Protein AF-A0A8T5L4B4-F1 (afdb_monomer)

Sequence (107 aa):
MAKRVKKRRTRTSARKYYILRQGRTSAIFTGRQPRQAALKAATRGFKDITLRERGRRNRDGTYSIHIFKGSRVKLRMDTEDRPEWLPKTVWKPRVRKMRVDRVTRIR

Radius of gyration: 18.75 Å; Cα contacts (8 Å, |Δi|>4): 189; chains: 1; bounding box: 33×57×51 Å

pLDDT: mean 87.25, std 12.06, range [43.97, 97.31]

Structure (mmCIF, N/CA/C/O backbone):
data_AF-A0A8T5L4B4-F1
#
_entry.id   AF-A0A8T5L4B4-F1
#
loop_
_atom_site.group_PDB
_atom_site.id
_atom_site.type_symbol
_atom_site.label_atom_id
_atom_site.label_alt_id
_atom_site.label_comp_id
_atom_site.label_asym_id
_atom_site.label_entity_id
_atom_site.label_seq_id
_atom_site.pdbx_PDB_ins_code
_atom_site.Cartn_x
_atom_site.Cartn_y
_atom_site.Cartn_z
_atom_site.occupancy
_atom_site.B_iso_or_equiv
_atom_site.auth_seq_id
_atom_site.auth_comp_id
_atom_site.auth_asym_id
_atom_site.auth_atom_id
_atom_site.pdbx_PDB_model_num
ATOM 1 N N . MET A 1 1 ? 20.306 -45.834 3.071 1.00 43.97 1 MET A N 1
ATOM 2 C CA . MET A 1 1 ? 19.040 -45.394 3.712 1.00 43.97 1 MET A CA 1
ATOM 3 C C . MET A 1 1 ? 18.899 -43.872 3.611 1.00 43.97 1 MET A C 1
ATOM 5 O O . MET A 1 1 ? 19.543 -43.162 4.371 1.00 43.97 1 MET A O 1
ATOM 9 N N . ALA A 1 2 ? 18.100 -43.347 2.675 1.00 56.06 2 ALA A N 1
ATOM 10 C CA . ALA A 1 2 ? 17.885 -41.901 2.532 1.00 56.06 2 ALA A CA 1
ATOM 11 C C . ALA A 1 2 ? 16.647 -41.456 3.334 1.00 56.06 2 ALA A C 1
ATOM 13 O O . ALA A 1 2 ? 15.523 -41.870 3.046 1.00 56.06 2 ALA A O 1
ATOM 14 N N . LYS A 1 3 ? 16.836 -40.616 4.359 1.00 54.53 3 LYS A N 1
ATOM 15 C CA . LYS A 1 3 ? 15.731 -40.056 5.154 1.00 54.53 3 LYS A CA 1
ATOM 16 C C . LYS A 1 3 ? 14.931 -39.066 4.295 1.00 54.53 3 LYS A C 1
ATOM 18 O O . LYS A 1 3 ? 15.373 -37.952 4.033 1.00 54.53 3 LYS A O 1
ATOM 23 N N . ARG A 1 4 ? 13.728 -39.466 3.872 1.00 60.12 4 ARG A N 1
ATOM 24 C CA . ARG A 1 4 ? 12.751 -38.609 3.180 1.00 60.12 4 ARG A CA 1
ATOM 25 C C . ARG A 1 4 ? 12.299 -37.483 4.116 1.00 60.12 4 ARG A C 1
ATOM 27 O O . ARG A 1 4 ? 11.469 -37.693 4.999 1.00 60.12 4 ARG A O 1
ATOM 34 N N . VAL A 1 5 ? 12.830 -36.278 3.919 1.00 66.06 5 VAL A N 1
ATOM 35 C CA . VAL A 1 5 ? 12.412 -35.075 4.653 1.00 66.06 5 VAL A CA 1
ATOM 36 C C . VAL A 1 5 ? 10.963 -34.748 4.276 1.00 66.06 5 VAL A C 1
ATOM 38 O O . VAL A 1 5 ? 10.680 -34.238 3.191 1.00 66.06 5 VAL A O 1
ATOM 41 N N . LYS A 1 6 ? 10.008 -35.057 5.162 1.00 60.31 6 LYS A N 1
ATOM 42 C CA . LYS A 1 6 ? 8.606 -34.642 5.011 1.00 60.31 6 LYS A CA 1
ATOM 43 C C . LYS A 1 6 ? 8.544 -33.110 5.097 1.00 60.31 6 LYS A C 1
ATOM 45 O O . LYS A 1 6 ? 8.600 -32.549 6.188 1.00 60.31 6 LYS A O 1
ATOM 50 N N . LYS A 1 7 ? 8.421 -32.419 3.955 1.00 61.41 7 LYS A N 1
ATOM 51 C CA . LYS A 1 7 ? 8.120 -30.976 3.918 1.00 61.41 7 LYS A CA 1
ATOM 52 C C . LYS A 1 7 ? 6.841 -30.726 4.729 1.00 61.41 7 LYS A C 1
ATOM 54 O O . LYS A 1 7 ? 5.761 -31.160 4.333 1.00 61.41 7 LYS A O 1
ATOM 59 N N . ARG A 1 8 ? 6.956 -30.036 5.870 1.00 60.12 8 ARG A N 1
ATOM 60 C CA . ARG A 1 8 ? 5.804 -29.568 6.657 1.00 60.12 8 ARG A CA 1
ATOM 61 C C . ARG A 1 8 ? 4.924 -28.696 5.755 1.00 60.12 8 ARG A C 1
ATOM 63 O O . ARG A 1 8 ? 5.363 -27.639 5.307 1.00 60.12 8 ARG A O 1
ATOM 70 N N . ARG A 1 9 ? 3.682 -29.118 5.497 1.00 57.41 9 ARG A N 1
ATOM 71 C CA . ARG A 1 9 ? 2.653 -28.254 4.897 1.00 57.41 9 ARG A CA 1
ATOM 72 C C . ARG A 1 9 ? 2.395 -27.098 5.862 1.00 57.41 9 ARG A C 1
ATOM 74 O O . ARG A 1 9 ? 1.784 -27.286 6.910 1.00 57.41 9 ARG A O 1
ATOM 81 N N . THR A 1 10 ? 2.883 -25.907 5.539 1.00 62.50 10 THR A N 1
ATOM 82 C CA . THR A 1 10 ? 2.545 -24.704 6.301 1.00 62.50 10 THR A CA 1
ATOM 83 C C . THR A 1 10 ? 1.085 -24.339 6.021 1.00 62.50 10 THR A C 1
ATOM 85 O O . THR A 1 10 ? 0.636 -24.375 4.873 1.00 62.50 10 THR A O 1
ATOM 88 N N . ARG A 1 11 ? 0.307 -24.016 7.067 1.00 60.44 11 ARG A N 1
ATOM 89 C CA . ARG A 1 11 ? -1.062 -23.503 6.891 1.00 60.44 11 ARG A CA 1
ATOM 90 C C . ARG A 1 11 ? -0.984 -22.250 6.023 1.00 60.44 11 ARG A C 1
ATOM 92 O O . ARG A 1 11 ? -0.358 -21.263 6.407 1.00 60.44 11 ARG A O 1
ATOM 99 N N . THR A 1 12 ? -1.608 -22.296 4.849 1.00 61.28 12 THR A N 1
ATOM 100 C CA . THR A 1 12 ? -1.714 -21.124 3.981 1.00 61.28 12 THR A CA 1
ATOM 101 C C . THR A 1 12 ? -2.436 -20.025 4.753 1.00 61.28 12 THR A C 1
ATOM 103 O O . THR A 1 12 ? -3.568 -20.217 5.194 1.00 61.28 12 THR A O 1
ATOM 106 N N . SER A 1 13 ? -1.777 -18.881 4.957 1.00 67.12 13 SER A N 1
ATOM 107 C CA . SER A 1 13 ? -2.414 -17.753 5.628 1.00 67.12 13 SER A CA 1
ATOM 108 C C . SER A 1 13 ? -3.611 -17.268 4.811 1.00 67.12 13 SER A C 1
ATOM 110 O O . SER A 1 13 ? -3.524 -17.088 3.591 1.00 67.12 13 SER A O 1
ATOM 112 N N . ALA A 1 14 ? -4.740 -17.100 5.503 1.00 79.00 14 ALA A N 1
ATOM 113 C CA . ALA A 1 14 ? -6.004 -16.694 4.910 1.00 79.00 14 ALA A CA 1
ATOM 114 C C . ALA A 1 14 ? -5.872 -15.352 4.174 1.00 79.00 14 ALA A C 1
ATOM 116 O O . ALA A 1 14 ? -5.073 -14.482 4.541 1.00 79.00 14 ALA A O 1
ATOM 117 N N . ARG A 1 15 ? -6.658 -15.192 3.107 1.00 87.06 15 ARG A N 1
ATOM 118 C CA . ARG A 1 15 ? -6.694 -13.973 2.297 1.00 87.06 15 ARG A CA 1
ATOM 119 C C . ARG A 1 15 ? -7.240 -12.825 3.148 1.00 87.06 15 ARG A C 1
ATOM 121 O O . ARG A 1 15 ? -8.335 -12.933 3.688 1.00 87.06 15 ARG A O 1
ATOM 128 N N . LYS A 1 16 ? -6.489 -11.727 3.250 1.00 93.62 16 LYS A N 1
ATOM 129 C CA . LYS A 1 16 ? -6.916 -10.518 3.963 1.00 93.62 16 LYS A CA 1
ATOM 130 C C . LYS A 1 16 ? -7.306 -9.427 2.981 1.00 93.62 16 LYS A C 1
ATOM 132 O O . LYS A 1 16 ? -6.808 -9.373 1.850 1.00 93.62 16 LYS A O 1
ATOM 137 N N . TYR A 1 17 ? -8.184 -8.549 3.443 1.00 95.81 17 TYR A N 1
ATOM 138 C CA . TYR A 1 17 ? -8.684 -7.406 2.692 1.00 95.81 17 TYR A CA 1
ATOM 139 C C . TYR A 1 17 ? -8.193 -6.125 3.357 1.00 95.81 17 TYR A C 1
ATOM 141 O O . TYR A 1 17 ? -8.318 -5.960 4.569 1.00 95.81 17 TYR A O 1
ATOM 149 N N . TYR A 1 18 ? -7.639 -5.225 2.558 1.00 95.81 18 TYR A N 1
ATOM 150 C CA . TYR A 1 18 ? -7.114 -3.940 2.987 1.00 95.81 18 TYR A CA 1
ATOM 151 C C . TYR A 1 18 ? -7.857 -2.827 2.266 1.00 95.81 18 TYR A C 1
ATOM 153 O O . TYR A 1 18 ? -8.034 -2.884 1.052 1.00 95.81 18 TYR A O 1
ATOM 161 N N . ILE A 1 19 ? -8.286 -1.822 3.014 1.00 95.12 19 ILE A N 1
ATOM 162 C CA . ILE A 1 19 ? -9.002 -0.663 2.499 1.00 95.12 19 ILE A CA 1
ATOM 163 C C . ILE A 1 19 ? -7.993 0.470 2.358 1.00 95.12 19 ILE A C 1
ATOM 165 O O . ILE A 1 19 ? -7.359 0.850 3.345 1.00 95.12 19 ILE A O 1
ATOM 169 N N . LEU A 1 20 ? -7.852 0.974 1.135 1.00 94.38 20 LEU A N 1
ATOM 170 C CA . LEU A 1 20 ? -7.212 2.244 0.820 1.00 94.38 20 LEU A CA 1
ATOM 171 C C . LEU A 1 20 ? -8.286 3.329 0.817 1.00 94.38 20 LEU A C 1
ATOM 173 O O . LEU A 1 20 ? -9.316 3.153 0.165 1.00 94.38 20 LEU A O 1
ATOM 177 N N . ARG A 1 21 ? -8.044 4.448 1.500 1.00 88.44 21 ARG A N 1
ATOM 178 C CA . ARG A 1 21 ? -8.906 5.632 1.415 1.00 88.44 21 ARG A CA 1
ATOM 179 C C . ARG A 1 21 ? -8.121 6.778 0.799 1.00 88.44 21 ARG A C 1
ATOM 181 O O . ARG A 1 21 ? -7.077 7.153 1.325 1.00 88.44 21 ARG A O 1
ATOM 188 N N . GLN A 1 22 ? -8.638 7.329 -0.292 1.00 85.00 22 GLN A N 1
ATOM 189 C CA . GLN A 1 22 ? -8.071 8.499 -0.948 1.00 85.00 22 GLN A CA 1
ATOM 190 C C . GLN A 1 22 ? -9.182 9.526 -1.162 1.00 85.00 22 GLN A C 1
ATOM 192 O O . GLN A 1 22 ? -10.087 9.328 -1.973 1.00 85.00 22 GLN A O 1
ATOM 197 N N . GLY A 1 23 ? -9.139 10.610 -0.386 1.00 81.94 23 GLY A N 1
ATOM 198 C CA . GLY A 1 23 ? -10.209 11.603 -0.366 1.00 81.94 23 GLY A CA 1
ATOM 199 C C . GLY A 1 23 ? -11.558 10.975 0.003 1.00 81.94 23 GLY A C 1
ATOM 200 O O . GLY A 1 23 ? -11.700 10.383 1.077 1.00 81.94 23 GLY A O 1
ATOM 201 N N . ARG A 1 24 ? -12.537 11.106 -0.902 1.00 81.31 24 ARG A N 1
ATOM 202 C CA . ARG A 1 24 ? -13.907 10.582 -0.748 1.00 81.31 24 ARG A CA 1
ATOM 203 C C . ARG A 1 24 ? -14.071 9.131 -1.216 1.00 81.31 24 ARG A C 1
ATOM 205 O O . ARG A 1 24 ? -15.068 8.503 -0.877 1.00 81.31 24 ARG A O 1
ATOM 212 N N . THR A 1 25 ? -13.102 8.580 -1.947 1.00 86.69 25 THR A N 1
ATOM 213 C CA . THR A 1 25 ? -13.210 7.239 -2.536 1.00 86.69 25 THR A CA 1
ATOM 214 C C . THR A 1 25 ? -12.449 6.213 -1.702 1.00 86.69 25 THR A C 1
ATOM 216 O O . THR A 1 25 ? -11.385 6.489 -1.137 1.00 86.69 25 THR A O 1
ATOM 219 N N . SER A 1 26 ? -12.989 4.995 -1.640 1.00 90.44 26 SER A N 1
ATOM 220 C CA . SER A 1 26 ? -12.312 3.851 -1.036 1.00 90.44 26 SER A CA 1
ATOM 221 C C . SER A 1 26 ? -12.097 2.742 -2.062 1.00 90.44 26 SER A C 1
ATOM 223 O O . SER A 1 26 ? -12.950 2.484 -2.905 1.00 90.44 26 SER A O 1
ATOM 225 N N . ALA A 1 27 ? -10.935 2.096 -1.998 1.00 93.94 27 ALA A N 1
ATOM 226 C CA .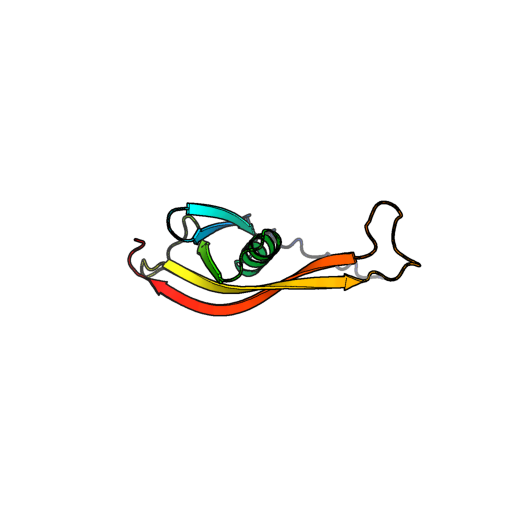 ALA A 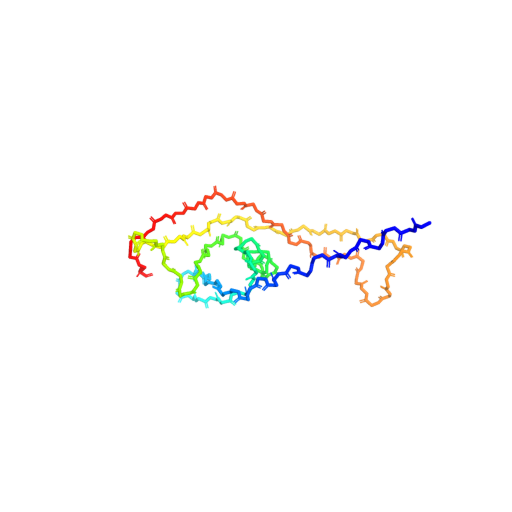1 27 ? -10.584 0.959 -2.838 1.00 93.94 27 ALA A CA 1
ATOM 227 C C . ALA A 1 27 ? -10.162 -0.219 -1.958 1.00 93.94 27 ALA A C 1
ATOM 229 O O . ALA A 1 27 ? -9.471 -0.045 -0.952 1.00 93.94 27 ALA A O 1
ATOM 230 N N . ILE A 1 28 ? -10.566 -1.432 -2.337 1.00 95.44 28 ILE A N 1
ATOM 231 C CA . ILE A 1 28 ? -10.275 -2.646 -1.571 1.00 95.44 28 ILE A CA 1
ATOM 232 C C . ILE A 1 28 ? -9.214 -3.467 -2.302 1.00 95.44 28 ILE A C 1
ATOM 234 O O . ILE A 1 28 ? -9.382 -3.859 -3.454 1.00 95.44 28 ILE A O 1
ATOM 238 N N . PHE A 1 29 ? -8.128 -3.783 -1.602 1.00 96.00 29 PHE A N 1
ATOM 239 C CA . PHE A 1 29 ? -7.028 -4.601 -2.100 1.00 96.00 29 PHE A CA 1
ATOM 240 C C . PHE A 1 29 ? -6.889 -5.882 -1.287 1.00 96.00 29 PHE A C 1
ATOM 242 O O . PHE A 1 29 ? -7.010 -5.892 -0.066 1.00 96.00 29 PHE A O 1
ATOM 249 N N . THR A 1 30 ? -6.578 -6.984 -1.964 1.00 95.19 30 THR A N 1
ATOM 250 C CA . THR A 1 30 ? -6.363 -8.283 -1.313 1.00 95.19 30 THR A CA 1
ATOM 251 C C . THR A 1 30 ? -4.881 -8.579 -1.122 1.00 95.19 30 THR A C 1
ATOM 253 O O . THR A 1 30 ? -4.070 -8.305 -2.008 1.00 95.19 30 THR A O 1
ATOM 256 N N . GLY A 1 31 ? -4.509 -9.214 -0.014 1.00 93.12 31 GLY A N 1
ATOM 257 C CA . GLY A 1 31 ? -3.135 -9.659 0.229 1.00 93.12 31 GLY A CA 1
ATOM 258 C C . GLY A 1 31 ? -3.016 -10.497 1.495 1.00 93.12 31 GLY A C 1
ATOM 259 O O . GLY A 1 31 ? -3.915 -10.491 2.326 1.00 93.12 31 GLY A O 1
ATOM 260 N N . ARG A 1 32 ? -1.909 -11.225 1.657 1.00 91.62 32 ARG A N 1
ATOM 261 C CA . ARG A 1 32 ? -1.570 -11.884 2.934 1.00 91.62 32 ARG A CA 1
ATOM 262 C C . ARG A 1 32 ? -0.917 -10.910 3.914 1.00 91.62 32 ARG A C 1
ATOM 264 O O . ARG A 1 32 ? -1.036 -11.064 5.125 1.00 91.62 32 ARG A O 1
ATOM 271 N N . GLN A 1 33 ? -0.217 -9.914 3.377 1.00 92.44 33 GLN A N 1
ATOM 272 C CA . GLN A 1 33 ? 0.465 -8.861 4.121 1.00 92.44 33 GLN A CA 1
ATOM 273 C C . GLN A 1 33 ? 0.043 -7.483 3.592 1.00 92.44 33 GLN A C 1
ATOM 275 O O . GLN A 1 33 ? -0.215 -7.353 2.389 1.00 92.44 33 GLN A O 1
ATOM 280 N N . PRO A 1 34 ? 0.075 -6.427 4.427 1.00 95.31 34 PRO A N 1
ATOM 281 C CA . PRO A 1 34 ? -0.285 -5.073 4.001 1.00 95.31 34 PRO A CA 1
ATOM 282 C C . PRO A 1 34 ? 0.615 -4.562 2.866 1.00 95.31 34 PRO A C 1
ATOM 284 O O . PRO A 1 34 ? 0.147 -3.869 1.968 1.00 95.31 34 PRO A O 1
ATOM 287 N N . ARG A 1 35 ? 1.890 -4.978 2.829 1.00 95.75 35 ARG A N 1
ATOM 288 C CA . ARG A 1 35 ? 2.818 -4.624 1.743 1.00 95.75 35 ARG A CA 1
ATOM 289 C C . ARG A 1 35 ? 2.375 -5.165 0.380 1.00 95.75 35 ARG A C 1
ATOM 291 O O . ARG A 1 35 ? 2.554 -4.485 -0.622 1.00 95.75 35 ARG A O 1
ATOM 298 N N . GLN A 1 36 ? 1.787 -6.362 0.325 1.00 95.81 36 GLN A N 1
ATOM 299 C CA . GLN A 1 36 ? 1.291 -6.933 -0.934 1.00 95.81 36 GLN A CA 1
ATOM 300 C C . GLN A 1 36 ? 0.100 -6.140 -1.474 1.00 95.81 36 GLN A C 1
ATOM 302 O O . GLN A 1 36 ? 0.030 -5.866 -2.670 1.00 95.81 36 GLN A O 1
ATOM 307 N N . ALA A 1 37 ? -0.814 -5.734 -0.589 1.00 96.69 37 ALA A N 1
ATOM 308 C CA . ALA A 1 37 ? -1.906 -4.841 -0.952 1.00 96.69 37 ALA A CA 1
ATOM 309 C C . ALA A 1 37 ? -1.380 -3.474 -1.424 1.00 96.69 37 ALA A C 1
ATOM 311 O O . ALA A 1 37 ? -1.849 -2.958 -2.434 1.00 96.69 37 ALA A O 1
ATOM 312 N N . ALA A 1 38 ? -0.342 -2.940 -0.774 1.00 96.88 38 ALA A N 1
ATOM 313 C CA . ALA A 1 38 ? 0.294 -1.694 -1.195 1.00 96.88 38 ALA A CA 1
ATOM 314 C C . ALA A 1 38 ? 0.969 -1.807 -2.572 1.00 96.88 38 ALA A C 1
ATOM 316 O O . ALA A 1 38 ? 0.858 -0.889 -3.374 1.00 96.88 38 ALA A O 1
ATOM 317 N N . LEU A 1 39 ? 1.625 -2.928 -2.895 1.00 97.31 39 LEU A N 1
ATOM 318 C CA . LEU A 1 39 ? 2.205 -3.150 -4.231 1.00 97.31 39 LEU A CA 1
ATOM 319 C C . LEU A 1 39 ? 1.127 -3.169 -5.321 1.00 97.31 39 LEU A C 1
ATOM 321 O O . LEU A 1 39 ? 1.313 -2.582 -6.387 1.00 97.31 39 LEU A O 1
ATOM 325 N N . LYS A 1 40 ? -0.025 -3.788 -5.039 1.00 96.44 40 LYS A N 1
ATOM 326 C CA . LYS A 1 40 ? -1.185 -3.766 -5.942 1.00 96.44 40 LYS A CA 1
ATOM 327 C C . LYS A 1 40 ? -1.732 -2.351 -6.121 1.00 96.44 40 LYS A C 1
ATOM 329 O O . LYS A 1 40 ? -2.023 -1.961 -7.246 1.00 96.44 40 LYS A O 1
ATOM 334 N N . ALA A 1 41 ? -1.809 -1.569 -5.046 1.00 95.75 41 ALA A N 1
ATOM 335 C CA . ALA A 1 41 ? -2.188 -0.162 -5.129 1.00 95.75 41 ALA A CA 1
ATOM 336 C C . ALA A 1 41 ? -1.170 0.654 -5.956 1.00 95.75 41 ALA A C 1
ATOM 338 O O . ALA A 1 41 ? -1.550 1.353 -6.891 1.00 95.75 41 ALA A O 1
ATOM 339 N N . ALA A 1 42 ? 0.132 0.495 -5.718 1.00 95.88 42 ALA A N 1
ATOM 340 C CA . ALA A 1 42 ? 1.168 1.172 -6.501 1.00 95.88 42 ALA A CA 1
ATOM 341 C C . ALA A 1 42 ? 1.113 0.806 -7.996 1.00 95.88 42 ALA A C 1
ATOM 343 O O . ALA A 1 42 ? 1.319 1.663 -8.852 1.00 95.88 42 ALA A O 1
ATOM 344 N N . THR A 1 43 ? 0.757 -0.443 -8.321 1.00 94.81 43 THR A N 1
ATOM 345 C CA . THR A 1 43 ? 0.536 -0.893 -9.711 1.00 94.81 43 THR A CA 1
ATOM 346 C C . THR A 1 43 ? -0.594 -0.113 -10.385 1.00 94.81 43 THR A C 1
ATOM 348 O O . THR A 1 43 ? -0.487 0.236 -11.555 1.00 94.81 43 THR A O 1
ATOM 351 N N . ARG A 1 44 ? -1.656 0.217 -9.637 1.00 93.19 44 ARG A N 1
ATOM 352 C CA . ARG A 1 44 ? -2.771 1.054 -10.110 1.00 93.19 44 ARG A CA 1
ATOM 353 C C . ARG A 1 44 ? -2.414 2.543 -10.221 1.00 93.19 44 ARG A C 1
ATOM 355 O O . ARG A 1 44 ? -3.206 3.302 -10.760 1.00 93.19 44 ARG A O 1
ATOM 362 N N . GLY A 1 45 ? -1.238 2.958 -9.745 1.00 92.25 45 GLY A N 1
ATOM 363 C CA . GLY A 1 45 ? -0.756 4.340 -9.821 1.00 92.25 45 GLY A CA 1
ATOM 364 C C . GLY A 1 45 ? -0.860 5.139 -8.519 1.00 92.25 45 GLY A C 1
ATOM 365 O O . GLY A 1 45 ? -0.481 6.308 -8.510 1.00 92.25 45 GLY A O 1
ATOM 366 N N . PHE A 1 46 ? -1.311 4.533 -7.415 1.00 93.56 46 PHE A N 1
ATOM 367 C CA . PHE A 1 46 ? -1.372 5.212 -6.117 1.00 93.56 46 PHE A CA 1
ATOM 368 C C . PHE A 1 46 ? 0.042 5.479 -5.566 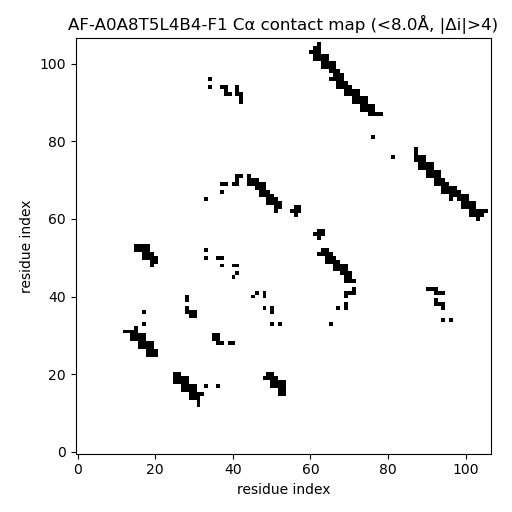1.00 93.56 46 PHE A C 1
ATOM 370 O O . PHE A 1 46 ? 0.855 4.558 -5.454 1.00 93.56 46 PHE A O 1
ATOM 377 N N . LYS A 1 47 ? 0.332 6.740 -5.212 1.00 93.69 47 LYS A N 1
ATOM 378 C CA . LYS A 1 47 ? 1.618 7.165 -4.625 1.00 93.69 47 LYS A CA 1
ATOM 379 C C . LYS A 1 47 ? 1.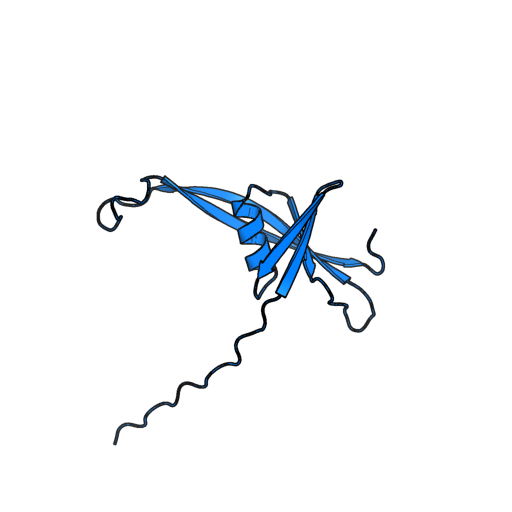564 7.181 -3.100 1.00 93.69 47 LYS A C 1
ATOM 381 O O . LYS A 1 47 ? 2.381 6.527 -2.460 1.00 93.69 47 LYS A O 1
ATOM 386 N N . ASP A 1 48 ? 0.581 7.859 -2.524 1.00 94.38 48 ASP A N 1
ATOM 387 C CA . ASP A 1 48 ? 0.380 7.897 -1.076 1.00 94.38 48 ASP A CA 1
ATOM 388 C C . ASP A 1 48 ? -0.658 6.845 -0.690 1.00 94.38 48 ASP A C 1
ATOM 390 O O . ASP A 1 48 ? -1.823 6.917 -1.078 1.00 94.38 48 ASP A O 1
ATOM 394 N N . ILE A 1 49 ? -0.207 5.800 0.006 1.00 95.00 49 ILE A N 1
ATOM 395 C CA . ILE A 1 49 ? -0.997 4.591 0.236 1.00 95.00 49 ILE A CA 1
ATOM 396 C C . ILE A 1 49 ? -1.198 4.407 1.740 1.00 95.00 49 ILE A C 1
ATOM 398 O O . ILE A 1 49 ? -0.277 4.032 2.465 1.00 95.00 49 ILE A O 1
ATOM 402 N N . THR A 1 50 ? -2.428 4.609 2.199 1.00 94.88 50 THR A N 1
ATOM 403 C CA . THR A 1 50 ? -2.863 4.392 3.584 1.00 94.88 50 THR A CA 1
ATOM 404 C C . THR A 1 50 ? -3.788 3.179 3.651 1.00 94.88 50 THR A C 1
ATOM 406 O O . THR A 1 50 ? -4.911 3.199 3.157 1.00 94.88 50 THR A O 1
ATOM 409 N N . LEU A 1 51 ? -3.314 2.076 4.232 1.00 95.50 51 LEU A N 1
ATOM 410 C CA . LEU A 1 51 ? -4.042 0.806 4.248 1.00 95.50 51 LEU A CA 1
ATOM 411 C C . LEU A 1 51 ? -4.481 0.411 5.647 1.00 95.50 51 LEU A C 1
ATOM 413 O O . LEU A 1 51 ? -3.662 0.302 6.558 1.00 95.50 51 LEU A O 1
ATOM 417 N N . ARG A 1 52 ? -5.757 0.059 5.777 1.00 94.62 52 ARG A N 1
ATOM 418 C CA . ARG A 1 52 ? -6.317 -0.555 6.983 1.00 94.62 52 ARG A CA 1
ATOM 419 C C . ARG A 1 52 ? -6.832 -1.953 6.679 1.00 94.62 52 ARG A C 1
ATOM 421 O O . ARG A 1 52 ? -7.503 -2.153 5.674 1.00 94.62 52 ARG A O 1
ATOM 428 N N . GLU A 1 53 ? -6.569 -2.917 7.554 1.00 94.62 53 GLU A N 1
ATOM 429 C CA . GLU A 1 53 ? -7.159 -4.256 7.430 1.00 94.62 53 GLU A CA 1
ATOM 430 C C . GLU A 1 53 ? -8.670 -4.212 7.739 1.00 94.62 53 GLU A C 1
ATOM 432 O O . GLU A 1 53 ? -9.104 -3.657 8.755 1.00 94.62 53 GLU A O 1
ATOM 437 N N . ARG A 1 54 ? -9.492 -4.769 6.844 1.00 92.50 54 ARG A N 1
ATOM 438 C CA . ARG A 1 54 ? -10.949 -4.845 7.011 1.00 92.50 54 ARG A CA 1
ATOM 439 C C . ARG A 1 54 ? -11.281 -5.889 8.076 1.00 92.50 54 ARG A C 1
ATOM 441 O O . ARG A 1 54 ? -10.788 -7.008 8.014 1.00 92.50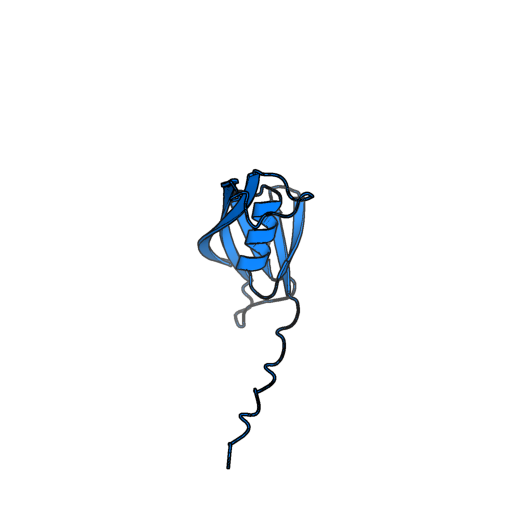 54 ARG A O 1
ATOM 448 N N . GLY A 1 55 ? -12.130 -5.521 9.034 1.00 87.44 55 GLY A N 1
ATOM 449 C CA . GLY A 1 55 ? -12.619 -6.433 10.075 1.00 87.44 55 GLY A CA 1
ATOM 450 C C . GLY A 1 55 ? -11.626 -6.743 11.201 1.00 87.44 55 GLY A C 1
ATOM 451 O O . GLY A 1 55 ? -11.988 -7.453 12.129 1.00 87.44 55 GLY A O 1
ATOM 452 N N . ARG A 1 56 ? -10.400 -6.201 11.171 1.00 88.62 56 ARG A N 1
ATOM 453 C CA . ARG A 1 56 ? -9.413 -6.405 12.240 1.00 88.62 56 ARG A CA 1
ATOM 454 C C . ARG A 1 56 ? -9.323 -5.185 13.155 1.00 88.62 56 ARG A C 1
ATOM 456 O O . ARG A 1 56 ? -9.054 -4.078 12.687 1.00 88.62 56 ARG A O 1
ATOM 463 N N . ARG A 1 57 ? -9.470 -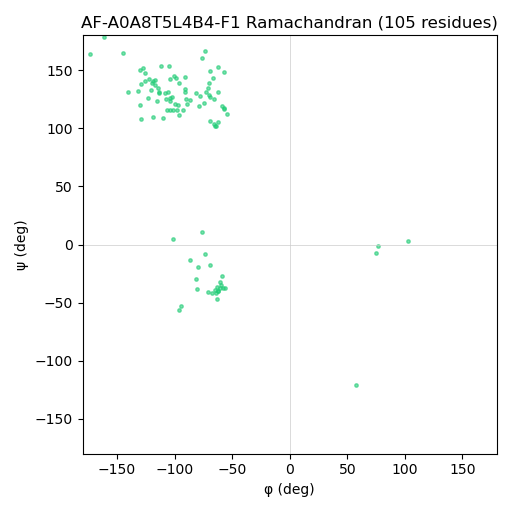5.421 14.458 1.00 90.12 57 ARG A N 1
ATOM 464 C CA . ARG A 1 57 ? -9.091 -4.500 15.539 1.00 90.12 57 ARG A CA 1
ATOM 465 C C . ARG A 1 57 ? -7.916 -5.091 16.318 1.00 90.12 57 ARG A C 1
ATOM 467 O O . ARG A 1 57 ? -7.694 -6.303 16.298 1.00 90.12 57 ARG A O 1
ATOM 474 N N . ASN A 1 58 ? -7.121 -4.233 16.939 1.00 89.06 58 ASN A N 1
ATOM 475 C CA . ASN A 1 58 ? -6.122 -4.645 17.919 1.00 89.06 58 ASN A CA 1
ATOM 476 C C . ASN A 1 58 ? -6.829 -5.044 19.227 1.00 89.06 58 ASN A C 1
ATOM 478 O O . ASN A 1 58 ? -8.010 -4.746 19.399 1.00 89.06 58 ASN A O 1
ATOM 482 N N . ARG A 1 59 ? -6.112 -5.712 20.142 1.00 88.69 59 ARG A N 1
ATOM 483 C CA . ARG A 1 59 ? -6.664 -6.111 21.453 1.00 88.69 59 ARG A CA 1
ATOM 484 C C . ARG A 1 59 ? -7.195 -4.904 22.229 1.00 88.69 59 ARG A C 1
ATOM 486 O O . ARG A 1 59 ? -8.281 -4.967 22.779 1.00 88.69 59 ARG A O 1
ATOM 493 N N . ASP A 1 60 ? -6.495 -3.782 22.113 1.00 88.50 60 ASP A N 1
ATOM 494 C CA . ASP A 1 60 ? -6.830 -2.500 22.745 1.00 88.50 60 ASP A CA 1
ATOM 495 C C . ASP A 1 60 ? -7.984 -1.751 22.037 1.00 88.50 60 ASP A C 1
ATOM 497 O O . ASP A 1 60 ? -8.173 -0.555 22.228 1.00 88.50 60 ASP A O 1
ATOM 501 N N . GLY A 1 61 ? -8.701 -2.393 21.106 1.00 88.56 61 GLY A N 1
ATOM 502 C CA . GLY A 1 61 ? -9.796 -1.785 20.336 1.00 88.56 61 GLY A CA 1
ATOM 503 C C . GLY A 1 61 ? -9.366 -0.820 19.220 1.00 88.56 61 GLY A C 1
ATOM 504 O O . GLY A 1 61 ? -10.197 -0.425 18.402 1.00 88.56 61 GLY A O 1
ATOM 505 N N . THR A 1 62 ? -8.078 -0.479 19.124 1.00 93.50 62 THR A N 1
ATOM 506 C CA . THR A 1 62 ? -7.532 0.424 18.095 1.00 93.50 62 THR A CA 1
ATOM 507 C C . THR A 1 62 ? -7.388 -0.240 16.721 1.00 93.50 62 THR A C 1
ATOM 509 O O . THR A 1 62 ? -7.309 -1.463 16.582 1.00 93.50 62 THR A O 1
ATOM 512 N N . TYR A 1 63 ? -7.293 0.574 15.674 1.00 93.19 63 TYR A N 1
ATOM 513 C CA . TYR A 1 63 ? -6.984 0.159 14.310 1.00 93.19 63 TYR A CA 1
ATOM 514 C C . TYR A 1 63 ? -5.545 0.503 13.952 1.00 93.19 63 TYR A C 1
ATOM 516 O O . TYR A 1 63 ? -5.052 1.577 14.287 1.00 93.19 63 TYR A O 1
ATOM 524 N N . SER A 1 64 ? -4.899 -0.386 13.200 1.00 93.75 64 SER A N 1
ATOM 525 C CA . SER A 1 64 ? -3.585 -0.127 12.613 1.00 93.75 64 SER A CA 1
ATOM 526 C C . SER A 1 64 ? -3.739 0.336 11.167 1.00 93.75 64 SER A C 1
ATOM 528 O O . SER A 1 64 ? -4.266 -0.399 10.326 1.00 93.75 64 SER A O 1
ATOM 530 N N . ILE A 1 65 ? -3.257 1.540 10.878 1.00 94.31 65 ILE A N 1
ATOM 531 C CA . ILE A 1 65 ? -3.185 2.112 9.537 1.00 94.31 65 ILE A CA 1
ATOM 532 C C . ILE A 1 65 ? -1.735 2.034 9.076 1.00 94.31 65 ILE A C 1
ATOM 534 O O . ILE A 1 65 ? -0.839 2.645 9.647 1.00 94.31 65 ILE A O 1
ATOM 538 N N . HIS A 1 66 ? -1.489 1.261 8.028 1.00 95.12 66 HIS A N 1
ATOM 539 C CA . HIS A 1 66 ? -0.172 1.126 7.433 1.00 95.12 66 HIS A CA 1
ATOM 540 C C . HIS A 1 66 ? 0.019 2.183 6.352 1.00 95.12 66 HIS A C 1
ATOM 542 O O . HIS A 1 66 ? -0.721 2.197 5.369 1.00 95.12 66 HIS A O 1
ATOM 548 N N . ILE A 1 67 ? 1.033 3.029 6.512 1.00 95.81 67 ILE A N 1
ATOM 549 C CA . ILE A 1 67 ? 1.333 4.101 5.566 1.00 95.81 67 ILE A CA 1
ATOM 550 C C . ILE A 1 67 ? 2.538 3.700 4.725 1.00 95.81 67 ILE A C 1
ATOM 552 O O . ILE A 1 67 ? 3.614 3.366 5.237 1.00 95.81 67 ILE A O 1
ATOM 556 N N . PHE A 1 68 ? 2.352 3.751 3.414 1.00 96.69 68 PHE A N 1
ATOM 557 C CA . PHE A 1 68 ? 3.352 3.420 2.421 1.00 96.69 68 PHE A CA 1
ATOM 558 C C . PHE A 1 68 ? 3.470 4.520 1.370 1.00 96.69 68 PHE A C 1
ATOM 560 O O . PHE A 1 68 ? 2.489 5.175 1.023 1.00 96.69 68 PHE A O 1
ATOM 567 N N . LYS A 1 69 ? 4.675 4.651 0.814 1.00 96.50 69 LYS A N 1
ATOM 568 C CA . LYS A 1 69 ? 4.943 5.444 -0.383 1.00 96.50 69 LYS A CA 1
ATOM 569 C C . LYS A 1 69 ? 5.180 4.502 -1.560 1.00 96.50 69 LYS A C 1
ATOM 571 O O . LYS A 1 69 ? 6.112 3.693 -1.535 1.00 96.50 69 LYS A O 1
ATOM 576 N N . GLY A 1 70 ? 4.294 4.562 -2.542 1.00 95.62 70 GLY A N 1
ATOM 577 C CA . GLY A 1 70 ? 4.333 3.813 -3.789 1.00 95.62 70 GLY A CA 1
ATOM 578 C C . GLY A 1 70 ? 5.070 4.573 -4.887 1.00 95.62 70 GLY A C 1
ATOM 579 O O . GLY A 1 70 ? 4.992 5.796 -4.997 1.00 95.62 70 GLY A O 1
ATOM 580 N N . SER A 1 71 ? 5.786 3.832 -5.720 1.00 94.69 71 SER A N 1
ATOM 581 C CA . SER A 1 71 ? 6.376 4.317 -6.962 1.00 94.69 71 SER A CA 1
ATOM 582 C C . SER A 1 71 ? 6.347 3.211 -8.014 1.00 94.69 71 SER A C 1
ATOM 584 O O . SER A 1 71 ? 6.118 2.039 -7.710 1.00 94.69 71 SER A O 1
ATOM 586 N N . ARG A 1 72 ? 6.560 3.575 -9.276 1.00 94.06 72 ARG A N 1
ATOM 587 C CA . ARG A 1 72 ? 6.693 2.628 -10.385 1.00 94.06 72 ARG A CA 1
ATOM 588 C C . ARG A 1 72 ? 7.915 3.004 -11.200 1.00 94.06 72 ARG A C 1
ATOM 590 O O . ARG A 1 72 ? 8.106 4.175 -11.510 1.00 94.06 72 ARG A O 1
ATOM 597 N N . VAL A 1 73 ? 8.741 2.014 -11.505 1.00 92.25 73 VAL A N 1
ATOM 598 C CA . VAL A 1 73 ? 9.960 2.181 -12.299 1.00 92.25 73 VAL A CA 1
ATOM 599 C C . VAL A 1 73 ? 9.773 1.412 -13.598 1.00 92.25 73 VAL A C 1
ATOM 601 O O . VAL A 1 73 ? 9.276 0.285 -13.569 1.00 92.25 73 VAL A O 1
ATOM 604 N N . LYS A 1 74 ? 10.133 2.021 -14.730 1.00 91.31 74 LYS A N 1
ATOM 605 C CA . LYS A 1 74 ? 10.190 1.316 -16.014 1.00 91.31 74 LYS A CA 1
ATOM 606 C C . LYS A 1 74 ? 11.426 0.425 -16.011 1.00 91.31 74 LYS A C 1
ATOM 608 O O . LYS A 1 74 ? 12.530 0.920 -15.812 1.00 91.31 74 LYS A O 1
ATOM 613 N N . LEU A 1 75 ? 11.229 -0.871 -16.202 1.00 88.94 75 LEU A N 1
ATOM 614 C CA . LEU A 1 75 ? 12.302 -1.834 -16.398 1.00 88.94 75 LEU A CA 1
ATOM 615 C C . LEU A 1 75 ? 12.330 -2.217 -17.877 1.00 88.94 75 LEU A C 1
ATOM 617 O O . LEU A 1 75 ? 11.277 -2.524 -18.442 1.00 88.94 75 LEU A O 1
ATOM 621 N N . ARG A 1 76 ? 13.516 -2.184 -18.487 1.00 87.75 76 ARG A N 1
ATOM 622 C CA . ARG A 1 76 ? 13.760 -2.822 -19.782 1.00 87.75 76 ARG A CA 1
ATOM 623 C C . ARG A 1 76 ? 14.020 -4.302 -19.526 1.00 87.75 76 ARG A C 1
ATOM 625 O O . ARG A 1 76 ? 14.772 -4.622 -18.613 1.00 87.75 76 ARG A O 1
ATOM 632 N N . MET A 1 77 ? 13.335 -5.163 -20.264 1.00 82.00 77 MET A N 1
ATOM 633 C CA . MET A 1 77 ? 13.597 -6.599 -20.232 1.00 82.00 77 MET A CA 1
ATOM 634 C C . MET A 1 77 ? 14.625 -6.922 -21.309 1.00 82.00 77 MET A C 1
ATOM 636 O O . MET A 1 77 ? 14.471 -6.451 -22.440 1.00 82.00 77 MET A O 1
ATOM 640 N N . ASP A 1 78 ? 15.634 -7.712 -20.956 1.00 78.81 78 ASP A N 1
ATOM 641 C CA . ASP A 1 78 ? 16.599 -8.226 -21.922 1.00 78.81 78 ASP A CA 1
ATOM 642 C C . ASP A 1 78 ? 15.908 -9.194 -22.884 1.00 78.81 78 ASP A C 1
ATOM 644 O O . ASP A 1 78 ? 14.941 -9.880 -22.539 1.00 78.81 78 ASP A O 1
ATOM 648 N N . THR A 1 79 ? 16.332 -9.149 -24.143 1.00 68.75 79 THR A N 1
ATOM 649 C CA . THR A 1 79 ? 15.548 -9.693 -25.257 1.00 68.75 79 THR A CA 1
ATOM 650 C C . THR A 1 79 ? 15.650 -11.209 -25.397 1.00 68.75 79 THR A C 1
ATOM 652 O O . THR A 1 79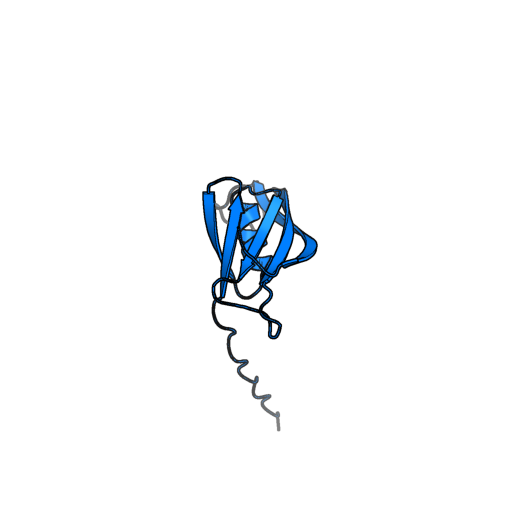 ? 14.774 -11.782 -26.033 1.00 68.75 79 THR A O 1
ATOM 655 N N . GLU A 1 80 ? 16.673 -11.835 -24.813 1.00 78.88 80 GLU A N 1
ATOM 656 C CA . GLU A 1 80 ? 16.994 -13.256 -25.021 1.00 78.88 80 GLU A CA 1
ATOM 657 C C . GLU A 1 80 ? 15.976 -14.200 -24.356 1.00 78.88 80 GLU A C 1
ATOM 659 O O . GLU A 1 80 ? 15.516 -15.137 -24.996 1.00 78.88 80 GLU A O 1
ATOM 664 N N . ASP A 1 81 ? 15.514 -13.891 -23.139 1.00 80.25 81 ASP A N 1
ATOM 665 C CA . ASP A 1 81 ? 14.556 -14.731 -22.390 1.00 80.25 81 ASP A CA 1
ATOM 666 C C . ASP A 1 81 ? 13.103 -14.213 -22.438 1.00 80.25 81 ASP A C 1
ATOM 668 O O . ASP A 1 81 ? 12.208 -14.707 -21.740 1.00 80.25 81 ASP A O 1
ATOM 672 N N . ARG A 1 82 ? 12.839 -13.151 -23.210 1.00 86.19 82 ARG A N 1
ATOM 673 C CA . ARG A 1 82 ? 11.534 -12.474 -23.221 1.00 86.19 82 ARG A CA 1
ATOM 674 C C . ARG A 1 82 ? 10.575 -13.150 -24.213 1.00 86.19 82 ARG A C 1
ATOM 676 O O . ARG A 1 82 ? 10.860 -13.153 -25.408 1.00 86.19 82 ARG A O 1
ATOM 683 N N . PRO A 1 83 ? 9.374 -13.587 -23.784 1.00 88.56 83 PRO A N 1
ATOM 684 C CA . PRO A 1 83 ? 8.366 -14.088 -24.711 1.00 88.56 83 PRO A CA 1
ATOM 685 C C . PRO A 1 83 ? 7.790 -12.959 -25.581 1.00 88.56 83 PRO A C 1
ATOM 687 O O . PRO A 1 83 ? 7.666 -11.814 -25.137 1.00 88.56 83 PRO A O 1
ATOM 690 N N . GLU A 1 84 ? 7.385 -13.286 -26.809 1.00 87.56 84 GLU A N 1
ATOM 691 C CA . GLU A 1 84 ? 6.990 -12.307 -27.833 1.00 87.56 84 GLU A CA 1
ATOM 692 C C . GLU A 1 84 ? 5.831 -11.389 -27.403 1.00 87.56 84 GLU A C 1
ATOM 694 O O . GLU A 1 84 ? 5.872 -10.181 -27.643 1.00 87.56 84 GLU A O 1
ATOM 699 N N . TRP A 1 85 ? 4.855 -11.931 -26.666 1.00 90.12 85 TRP A N 1
ATOM 700 C CA . TRP A 1 85 ? 3.673 -11.203 -26.188 1.00 90.12 85 TRP A CA 1
ATOM 701 C C . TRP A 1 85 ? 3.965 -10.150 -25.102 1.00 90.12 85 TRP A C 1
ATOM 703 O O . TRP A 1 85 ? 3.127 -9.283 -24.845 1.00 90.12 85 TRP A O 1
ATOM 713 N N . LEU A 1 86 ? 5.118 -10.209 -24.423 1.00 89.25 86 LEU A N 1
ATOM 714 C CA . LEU A 1 86 ? 5.447 -9.292 -23.329 1.00 89.25 86 LEU A CA 1
ATOM 715 C C . LEU A 1 86 ? 6.174 -8.058 -23.881 1.00 89.25 86 LEU A C 1
ATOM 717 O O . LEU A 1 86 ? 7.222 -8.224 -24.489 1.00 89.25 86 LEU A O 1
ATOM 721 N N . PRO A 1 87 ? 5.738 -6.811 -23.643 1.00 88.75 87 PRO A N 1
ATOM 722 C CA . PRO A 1 87 ? 6.422 -5.635 -24.184 1.00 88.75 87 PRO A CA 1
ATOM 723 C C . PRO A 1 87 ? 7.862 -5.485 -23.660 1.00 88.75 87 PRO A C 1
ATOM 725 O O . PRO A 1 87 ? 8.174 -5.864 -22.531 1.00 88.75 87 PRO A O 1
ATOM 728 N N . LYS A 1 88 ? 8.734 -4.842 -24.453 1.00 89.25 88 LYS A N 1
ATOM 729 C CA . LYS A 1 88 ? 10.156 -4.599 -24.108 1.00 89.25 88 LYS A CA 1
ATOM 730 C C . LYS A 1 88 ? 10.353 -3.802 -22.811 1.00 89.25 88 LYS A C 1
ATOM 732 O O . LYS A 1 88 ? 11.389 -3.908 -22.163 1.00 89.25 88 LYS A O 1
ATOM 737 N N . THR A 1 89 ? 9.381 -2.962 -22.445 1.00 90.62 89 THR A N 1
ATOM 738 C CA . THR A 1 89 ? 9.416 -2.156 -21.218 1.00 90.62 89 THR A CA 1
ATOM 739 C C . THR A 1 89 ? 8.197 -2.448 -20.357 1.00 90.62 89 THR A C 1
ATOM 741 O O . THR A 1 89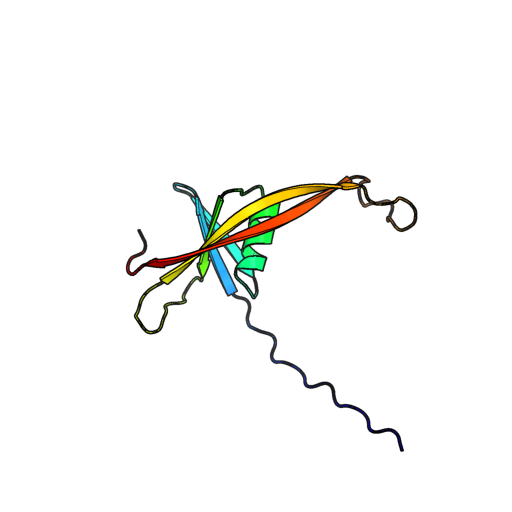 ? 7.064 -2.289 -20.806 1.00 90.62 89 THR A O 1
ATOM 744 N N . VAL A 1 90 ? 8.428 -2.810 -19.094 1.00 90.25 90 VAL A N 1
ATOM 745 C CA . VAL A 1 90 ? 7.374 -3.145 -18.129 1.00 90.25 90 VAL A CA 1
ATOM 746 C C . VAL A 1 90 ? 7.471 -2.239 -16.906 1.00 90.25 90 VAL A C 1
ATOM 748 O O . VAL A 1 90 ? 8.555 -1.904 -16.424 1.00 90.25 90 VAL A O 1
ATOM 751 N N . TRP A 1 91 ? 6.321 -1.836 -16.369 1.00 91.56 91 TRP A N 1
ATOM 752 C CA . TRP A 1 91 ? 6.261 -1.101 -15.110 1.00 91.56 91 TRP A CA 1
ATOM 753 C C . TRP A 1 91 ? 6.411 -2.045 -13.919 1.00 91.56 91 TRP A C 1
ATOM 755 O O . TRP A 1 91 ? 5.565 -2.905 -13.683 1.00 91.56 91 TRP A O 1
ATOM 765 N N . LYS A 1 92 ? 7.451 -1.834 -13.110 1.00 93.19 92 LYS A N 1
ATOM 766 C CA . LYS A 1 92 ? 7.650 -2.545 -11.847 1.00 93.19 92 LYS A CA 1
ATOM 767 C C . LYS A 1 92 ? 7.223 -1.658 -10.672 1.00 93.19 92 LYS A C 1
ATOM 769 O O . LYS A 1 92 ? 7.855 -0.619 -10.443 1.00 93.19 92 LYS A O 1
ATOM 774 N N . PRO A 1 93 ? 6.184 -2.034 -9.904 1.00 96.19 93 PRO A N 1
ATOM 775 C CA . PRO A 1 93 ? 5.800 -1.298 -8.709 1.00 96.19 93 PRO A CA 1
ATOM 776 C C . PRO A 1 93 ? 6.853 -1.489 -7.612 1.00 96.19 93 PRO A C 1
ATOM 778 O O . PRO A 1 93 ? 7.357 -2.589 -7.376 1.00 96.19 93 PRO A O 1
ATOM 781 N N . ARG A 1 94 ? 7.163 -0.411 -6.900 1.00 95.81 94 ARG A N 1
ATOM 782 C CA . ARG A 1 94 ? 7.969 -0.407 -5.681 1.00 95.81 94 ARG A CA 1
ATOM 783 C C . ARG A 1 94 ? 7.187 0.289 -4.581 1.00 95.81 94 ARG A C 1
ATOM 785 O O . ARG A 1 94 ? 6.389 1.188 -4.825 1.00 95.81 94 ARG A O 1
ATOM 792 N N . VAL A 1 95 ? 7.403 -0.157 -3.352 1.00 96.94 95 VAL A N 1
ATOM 793 C CA . VAL A 1 95 ? 6.728 0.396 -2.182 1.00 96.94 95 VAL A CA 1
ATOM 794 C C . VAL A 1 95 ? 7.714 0.481 -1.031 1.00 96.94 95 VAL A C 1
ATOM 796 O O . VAL A 1 95 ? 8.378 -0.510 -0.712 1.00 96.94 95 VAL A O 1
ATOM 799 N N . ARG A 1 96 ? 7.756 1.644 -0.381 1.00 96.81 96 ARG A N 1
ATOM 800 C CA . ARG A 1 96 ? 8.484 1.888 0.865 1.00 96.81 96 ARG A CA 1
ATOM 801 C C . ARG A 1 96 ? 7.492 2.044 2.013 1.00 96.81 96 ARG A C 1
ATOM 803 O O . ARG A 1 96 ? 6.524 2.792 1.897 1.00 96.81 96 ARG A O 1
ATOM 810 N N . LYS A 1 97 ? 7.711 1.330 3.117 1.00 96.75 97 LYS A N 1
ATOM 811 C CA . LYS A 1 97 ? 6.919 1.498 4.342 1.00 96.75 97 LYS A CA 1
ATOM 812 C C . LYS A 1 97 ? 7.416 2.743 5.064 1.00 96.75 97 LYS A C 1
ATOM 814 O O . LYS A 1 97 ? 8.614 2.856 5.281 1.00 96.75 97 LYS A O 1
ATOM 819 N N . MET A 1 98 ? 6.508 3.653 5.397 1.00 97.12 98 MET A N 1
ATOM 820 C CA . MET A 1 98 ? 6.858 4.888 6.098 1.00 97.12 98 MET A CA 1
ATOM 821 C C . MET A 1 98 ? 6.637 4.728 7.597 1.00 97.12 98 MET A C 1
ATOM 823 O O . MET A 1 98 ? 7.568 4.882 8.373 1.00 97.12 98 MET A O 1
ATOM 827 N N . ARG A 1 99 ? 5.415 4.366 8.004 1.00 95.94 99 ARG A N 1
ATOM 828 C CA . ARG A 1 99 ? 5.051 4.181 9.414 1.00 95.94 99 ARG A CA 1
ATOM 829 C C . ARG A 1 99 ? 3.781 3.350 9.567 1.00 95.94 99 ARG A C 1
ATOM 831 O O . ARG A 1 99 ? 3.188 2.904 8.577 1.00 95.94 99 ARG A O 1
ATOM 838 N N . VAL A 1 100 ? 3.394 3.102 10.813 1.00 95.81 100 VAL A N 1
ATOM 839 C CA . VAL A 1 100 ? 2.104 2.508 11.167 1.00 95.81 100 VAL A CA 1
ATOM 840 C C . VAL A 1 100 ? 1.469 3.378 12.234 1.00 95.81 100 VAL A C 1
ATOM 842 O O . VAL A 1 100 ? 2.034 3.516 13.313 1.00 95.81 100 VAL A O 1
ATOM 845 N N . ASP A 1 101 ? 0.296 3.913 11.931 1.00 93.94 101 ASP A N 1
ATOM 846 C CA . ASP A 1 101 ? -0.456 4.737 12.863 1.00 93.94 101 ASP A CA 1
ATOM 847 C C . ASP A 1 101 ? -1.488 3.876 13.586 1.00 93.94 101 ASP A C 1
ATOM 849 O O . ASP A 1 101 ? -2.130 3.005 12.988 1.00 93.94 101 ASP A O 1
ATOM 853 N N . ARG A 1 102 ? -1.643 4.116 14.887 1.00 93.00 102 ARG A N 1
ATOM 854 C CA . ARG A 1 102 ? -2.690 3.509 15.707 1.00 93.00 102 ARG A CA 1
ATOM 855 C C . ARG A 1 102 ? -3.775 4.541 15.954 1.00 93.00 102 ARG A C 1
ATOM 857 O O . ARG A 1 102 ? -3.488 5.612 16.473 1.00 93.00 102 ARG A O 1
ATOM 864 N N . VAL A 1 103 ? -5.009 4.217 15.580 1.00 91.88 103 VAL A N 1
ATOM 865 C CA . VAL A 1 103 ? -6.153 5.126 15.732 1.00 91.88 103 VAL A CA 1
ATOM 866 C C . VAL A 1 103 ? -7.311 4.428 16.425 1.00 91.88 103 VAL A C 1
ATOM 868 O O . VAL A 1 103 ? -7.620 3.279 16.120 1.00 91.88 103 VAL A O 1
ATOM 871 N N . THR A 1 104 ? -7.978 5.115 17.346 1.00 88.06 104 THR A N 1
ATOM 872 C CA . THR A 1 104 ? -9.131 4.558 18.074 1.00 88.06 104 THR A CA 1
ATOM 873 C C . THR A 1 104 ? -10.408 4.637 17.241 1.00 88.06 104 THR A C 1
ATOM 875 O O . THR A 1 104 ? -11.200 3.697 17.212 1.00 88.06 104 THR A O 1
ATOM 878 N N . ARG A 1 105 ? -10.590 5.732 16.490 1.00 82.25 105 ARG A N 1
ATOM 879 C CA . ARG A 1 105 ? -11.776 5.973 15.659 1.00 82.25 105 ARG A CA 1
ATOM 880 C C . ARG A 1 105 ? -11.398 6.113 14.188 1.00 82.25 105 ARG A C 1
ATOM 882 O O . ARG A 1 105 ? -10.410 6.758 13.853 1.00 82.25 105 ARG A O 1
ATOM 889 N N . ILE A 1 106 ? -12.210 5.522 13.315 1.00 76.19 106 ILE A N 1
ATOM 890 C CA . ILE A 1 106 ? -12.118 5.700 11.863 1.00 76.19 106 ILE A CA 1
ATOM 891 C C . ILE A 1 106 ? -13.155 6.764 11.496 1.00 76.19 106 ILE A C 1
ATOM 893 O O . ILE A 1 106 ? -14.341 6.552 11.734 1.00 76.19 106 ILE A O 1
ATOM 897 N N . ARG A 1 107 ? -12.704 7.915 10.991 1.00 61.56 107 ARG A N 1
ATOM 898 C CA . ARG A 1 107 ? -13.554 8.876 10.266 1.00 61.56 107 ARG A CA 1
ATOM 899 C C . ARG A 1 107 ? -13.654 8.457 8.805 1.00 61.56 107 ARG A C 1
ATOM 901 O O . ARG A 1 107 ? -12.762 7.707 8.356 1.00 61.56 107 ARG A O 1
#

Solvent-accessible surface area (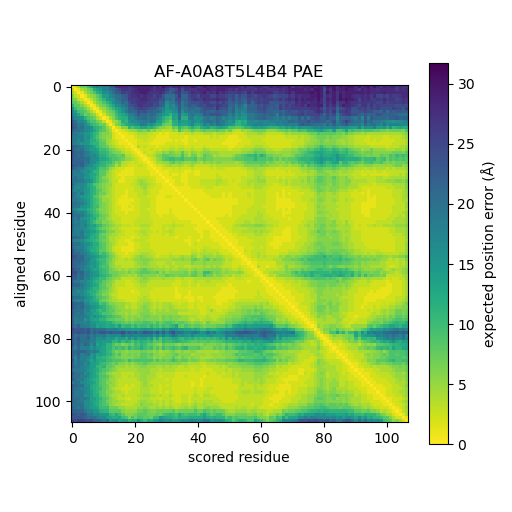backbone atoms only — not comparable to full-atom values): 6582 Å² total; per-residue (Å²): 137,83,84,80,79,77,77,78,83,71,82,76,75,68,85,38,47,29,39,34,64,58,91,95,49,74,48,81,33,64,28,82,44,73,65,52,22,46,37,55,41,14,64,76,65,43,40,81,42,46,34,28,54,64,96,58,63,46,96,86,62,25,35,62,36,40,35,31,45,30,40,68,46,81,41,76,58,68,74,88,85,51,58,90,91,56,70,63,64,44,79,45,53,41,72,45,82,73,53,72,48,79,38,78,73,86,132

Nearest PDB structures (foldseek):
  8co1-assembly1_O1  TM=2.909E-01  e=1.234E+00  Deinococcus radiodurans R1 = ATCC 13939 = DSM 20539
  3c7n-assembly1_A  TM=3.560E-01  e=3.087E+00  Saccharomyces cerevisiae
  6pee-assembly1_A  TM=2.459E-01  e=1.169E+00  Salmonella enterica subsp. enterica serovar Typhimurium str. LT2
  6q14-assembly1_G  TM=2.458E-01  e=1.169E+00  Salmonella enterica subsp. enterica serovar Typhimurium str. LT2
  6yfr-assembly1_AA  TM=4.004E-01  e=8.605E+00  Leviviridae sp.

Secondary structure (DSSP, 8-state):
---------PPPPPPEEEEEEETTEEEEEEESSHHHHHHHHHHTT-SEEEEEETT---TTS-EEEEEEEEEEEEEEPPSSS--TTS-SEEEEEEEEEEEEEEES---

Foldseek 3Di:
DDPDPDDPPDPDQDKWWKWWDDPPDIDIAIDSDVVVSVQVVLVVPDAWTWIWTPPDADPVQKTKIWTKGKDWDWDADDDPPDDPPDDRIDIGMDIDTDDIDIGNDDD

Mean predicted aligned error: 7.82 Å